Protein AF-A0A317E2N1-F1 (afdb_monomer)

Foldseek 3Di:
DQVLLVVLLVVLLVLLVVLQCVQVVHQPPHPHQQLSCLAPVLAHPDDGRDHNVVSNVSSVLSNVQSVLSCPLLVVDPADPPHDDPVVSVCSLLVQLVVLLVQLVCLPDCVNCVNNPPTNNNVCSVPPVSVVSNSSSVSSVSSNVRD

pLDDT: mean 89.84, std 9.06, range [54.22, 98.12]

Radius of gyration: 16.43 Å; Cα contacts (8 Å, |Δi|>4): 193; chains: 1; bounding box: 41×28×43 Å

Organism: NCBI:txid1264899

InterPro domains:
  IPR025058 Protein of unknown function DUF3995 [PF13160] (12-137)

Structure (mmCIF, N/CA/C/O backbone):
data_AF-A0A317E2N1-F1
#
_entry.id   AF-A0A317E2N1-F1
#
loop_
_atom_site.group_PDB
_atom_site.id
_atom_site.type_symbol
_atom_site.label_atom_id
_atom_site.label_alt_id
_atom_site.label_comp_id
_atom_site.label_asym_id
_atom_site.label_entity_id
_atom_site.label_seq_id
_atom_site.pdbx_PDB_ins_code
_atom_site.Cartn_x
_atom_site.Cartn_y
_atom_site.Cartn_z
_atom_site.occupancy
_atom_site.B_iso_or_equiv
_atom_site.auth_seq_id
_atom_site.auth_comp_id
_atom_site.auth_asym_id
_atom_site.auth_atom_id
_atom_site.pdbx_PDB_model_num
ATOM 1 N N . MET A 1 1 ? 2.625 -8.771 -21.682 1.00 78.44 1 MET A N 1
ATOM 2 C CA . MET A 1 1 ? 1.968 -7.941 -20.646 1.00 78.44 1 MET A CA 1
ATOM 3 C C . MET A 1 1 ? 2.209 -8.612 -19.309 1.00 78.44 1 MET A C 1
ATOM 5 O O . MET A 1 1 ? 1.887 -9.787 -19.201 1.00 78.44 1 MET A O 1
ATOM 9 N N . ASN A 1 2 ? 2.816 -7.922 -18.345 1.00 92.06 2 ASN A N 1
ATOM 10 C CA . ASN A 1 2 ? 3.136 -8.491 -17.036 1.00 92.06 2 ASN A CA 1
ATOM 11 C C . ASN A 1 2 ? 1.851 -8.612 -16.183 1.00 92.06 2 ASN A C 1
ATOM 13 O O . ASN A 1 2 ? 1.300 -7.586 -15.771 1.00 92.06 2 ASN A O 1
ATOM 17 N N . PRO A 1 3 ? 1.325 -9.830 -15.938 1.00 94.50 3 PRO A N 1
ATOM 18 C CA . PRO A 1 3 ? 0.032 -9.999 -15.273 1.00 94.50 3 PRO A CA 1
ATOM 19 C C . PRO A 1 3 ? 0.081 -9.607 -13.790 1.00 94.50 3 PRO A C 1
ATOM 21 O O . PRO A 1 3 ? -0.908 -9.111 -13.254 1.00 94.50 3 PRO A O 1
ATOM 24 N N . TRP A 1 4 ? 1.236 -9.776 -13.140 1.00 96.19 4 TRP A N 1
ATOM 25 C CA . TRP A 1 4 ? 1.441 -9.411 -11.738 1.00 96.19 4 TRP A CA 1
ATOM 26 C C . TRP A 1 4 ? 1.432 -7.901 -11.554 1.00 96.19 4 TRP A C 1
ATOM 28 O O . TRP A 1 4 ? 0.728 -7.395 -10.680 1.00 96.19 4 TRP A O 1
ATOM 38 N N . ALA A 1 5 ? 2.145 -7.183 -12.425 1.00 95.81 5 ALA A N 1
ATOM 39 C CA . ALA A 1 5 ? 2.117 -5.729 -12.445 1.00 95.81 5 ALA A CA 1
ATOM 40 C C . ALA A 1 5 ? 0.689 -5.218 -12.657 1.00 95.81 5 ALA A C 1
ATOM 42 O O . ALA A 1 5 ? 0.242 -4.341 -11.926 1.00 95.81 5 ALA A O 1
ATOM 43 N N . LEU A 1 6 ? -0.061 -5.815 -13.593 1.00 96.69 6 LEU A N 1
ATOM 44 C CA . LEU A 1 6 ? -1.430 -5.386 -13.886 1.00 96.69 6 LEU A CA 1
ATOM 45 C C . LEU A 1 6 ? -2.345 -5.573 -12.675 1.00 96.69 6 LEU A C 1
ATOM 47 O O . LEU A 1 6 ? -3.056 -4.645 -12.289 1.00 96.69 6 LEU A O 1
ATOM 51 N N . ALA A 1 7 ? -2.296 -6.750 -12.050 1.00 97.38 7 ALA A N 1
ATOM 52 C CA . ALA A 1 7 ? -3.091 -7.046 -10.866 1.00 97.38 7 ALA A CA 1
ATOM 53 C C . ALA A 1 7 ? -2.774 -6.079 -9.714 1.00 97.38 7 ALA A C 1
ATOM 55 O O . ALA A 1 7 ? -3.686 -5.499 -9.124 1.00 97.38 7 ALA A O 1
ATOM 56 N N . VAL A 1 8 ? -1.490 -5.855 -9.421 1.00 97.50 8 VAL A N 1
ATOM 57 C CA . VAL A 1 8 ? -1.059 -4.944 -8.352 1.00 97.50 8 VAL A CA 1
ATOM 58 C C . VAL A 1 8 ? -1.457 -3.501 -8.661 1.00 97.50 8 VAL A C 1
ATOM 60 O O . VAL A 1 8 ? -2.005 -2.833 -7.787 1.00 97.50 8 VAL A O 1
ATOM 63 N N . THR A 1 9 ? -1.257 -3.023 -9.890 1.00 97.62 9 THR A N 1
ATOM 64 C CA . THR A 1 9 ? -1.668 -1.675 -10.310 1.00 97.62 9 THR A CA 1
ATOM 65 C C . THR A 1 9 ? -3.170 -1.466 -10.120 1.00 97.62 9 THR A C 1
ATOM 67 O O . THR A 1 9 ? -3.564 -0.452 -9.546 1.00 97.62 9 THR A O 1
ATOM 70 N N . ILE A 1 10 ? -4.011 -2.426 -10.524 1.00 97.88 10 ILE A N 1
ATOM 71 C CA . ILE A 1 10 ? -5.471 -2.343 -10.345 1.00 97.88 10 ILE A CA 1
ATOM 72 C C . ILE A 1 10 ? -5.838 -2.289 -8.859 1.00 97.88 10 ILE A C 1
ATOM 74 O O . ILE A 1 10 ? -6.637 -1.446 -8.452 1.00 97.88 10 ILE A O 1
ATOM 78 N N . VAL A 1 11 ? -5.242 -3.154 -8.034 1.00 98.12 11 VAL A N 1
ATOM 79 C CA . VAL A 1 11 ? -5.505 -3.183 -6.587 1.00 98.12 11 VAL A CA 1
ATOM 80 C C . VAL A 1 11 ? -5.098 -1.865 -5.928 1.00 98.12 11 VAL A C 1
ATOM 82 O O . VAL A 1 11 ? -5.873 -1.304 -5.156 1.00 98.12 11 VAL A O 1
ATOM 85 N N . LEU A 1 12 ? -3.918 -1.330 -6.246 1.00 98.12 12 LEU A N 1
ATOM 86 C CA . LEU A 1 12 ? -3.447 -0.055 -5.701 1.00 98.12 12 LEU A CA 1
ATOM 87 C C . LEU A 1 12 ? -4.320 1.121 -6.146 1.00 98.12 12 LEU A C 1
ATOM 89 O O . LEU A 1 12 ? -4.636 1.981 -5.324 1.00 98.12 12 LEU A O 1
ATOM 93 N N . ALA A 1 13 ? -4.758 1.141 -7.406 1.00 97.94 13 ALA A N 1
ATOM 94 C CA . ALA A 1 13 ? -5.680 2.153 -7.912 1.00 97.94 13 ALA A CA 1
ATOM 95 C C . ALA A 1 13 ? -7.040 2.090 -7.194 1.00 97.94 13 ALA A C 1
ATOM 97 O O . ALA A 1 13 ? -7.559 3.120 -6.763 1.00 97.94 13 ALA A O 1
ATOM 98 N N . ALA A 1 14 ? -7.587 0.888 -6.983 1.00 97.94 14 ALA A N 1
ATOM 99 C CA . ALA A 1 14 ? -8.827 0.698 -6.232 1.00 97.94 14 ALA A CA 1
ATOM 100 C C . ALA A 1 14 ? -8.689 1.156 -4.770 1.00 97.94 14 ALA A C 1
ATOM 102 O O . ALA A 1 14 ? -9.564 1.848 -4.249 1.00 97.94 14 ALA A O 1
ATOM 103 N N . LEU A 1 15 ? -7.571 0.831 -4.113 1.00 97.19 15 LEU A N 1
ATOM 104 C CA . LEU A 1 15 ? -7.282 1.289 -2.753 1.00 97.19 15 LEU A CA 1
ATOM 105 C C . LEU A 1 15 ? -7.087 2.809 -2.686 1.00 97.19 15 LEU A C 1
ATOM 107 O O . LEU A 1 15 ? -7.530 3.429 -1.722 1.00 97.19 15 LEU A O 1
ATOM 111 N N . SER A 1 16 ? -6.455 3.416 -3.693 1.00 97.75 16 SER A N 1
ATOM 112 C CA . SER A 1 16 ? -6.309 4.872 -3.798 1.00 97.75 16 SER A CA 1
ATOM 113 C C . SER A 1 16 ? -7.678 5.555 -3.877 1.00 97.75 16 SER A C 1
ATOM 115 O O . SER A 1 16 ? -7.981 6.432 -3.065 1.00 97.75 16 SER A O 1
ATOM 117 N N . ALA A 1 17 ? -8.554 5.077 -4.767 1.00 97.25 17 ALA A N 1
ATOM 118 C CA . ALA A 1 17 ? -9.923 5.571 -4.889 1.00 97.25 17 ALA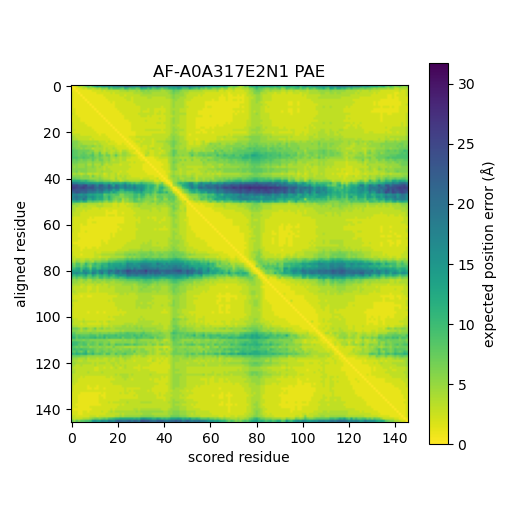 A CA 1
ATOM 119 C C . ALA A 1 17 ? -10.721 5.394 -3.587 1.00 97.25 17 ALA A C 1
ATOM 121 O O . ALA A 1 17 ? -11.450 6.299 -3.182 1.00 97.25 17 ALA A O 1
ATOM 122 N N . LEU A 1 18 ? -10.542 4.267 -2.893 1.00 95.56 18 LEU A N 1
ATOM 123 C CA . LEU A 1 18 ? -11.190 4.008 -1.608 1.00 95.56 18 LEU A CA 1
ATOM 124 C C . LEU A 1 18 ? -10.752 5.004 -0.520 1.00 95.56 18 LEU A C 1
ATOM 126 O O . LEU A 1 18 ? -11.585 5.465 0.259 1.00 95.56 18 LEU A O 1
ATOM 130 N N . HIS A 1 19 ? -9.475 5.392 -0.489 1.00 94.38 19 HIS A N 1
ATOM 131 C CA . HIS A 1 19 ? -8.996 6.412 0.447 1.00 94.38 19 HIS A CA 1
ATOM 132 C C . HIS A 1 19 ? -9.552 7.799 0.117 1.00 94.38 19 HIS A C 1
ATOM 134 O O . HIS A 1 19 ? -9.985 8.500 1.028 1.00 94.38 19 HIS A O 1
ATOM 140 N N . LEU A 1 20 ? -9.626 8.185 -1.161 1.00 94.81 20 LEU A N 1
ATOM 141 C CA . LEU A 1 20 ? -10.302 9.432 -1.545 1.00 94.81 20 LEU A CA 1
ATOM 142 C C . LEU A 1 20 ? -11.776 9.413 -1.142 1.00 94.81 20 LEU A C 1
ATOM 144 O O . LEU A 1 20 ? -12.268 10.390 -0.585 1.00 94.81 20 LEU A O 1
ATOM 148 N N . TYR A 1 21 ? -12.462 8.289 -1.356 1.00 94.56 21 TYR A N 1
ATOM 149 C CA . TYR A 1 21 ? -13.843 8.101 -0.924 1.00 94.56 21 TYR A CA 1
ATOM 150 C C . TYR A 1 21 ? -14.008 8.332 0.585 1.00 94.56 21 TYR A C 1
ATOM 152 O O . TYR A 1 21 ? -14.897 9.082 0.985 1.00 94.56 21 TYR A O 1
ATOM 160 N N . TRP A 1 22 ? -13.134 7.771 1.427 1.00 92.44 22 TRP A N 1
ATOM 161 C CA . TRP A 1 22 ? -13.148 8.047 2.869 1.00 92.44 22 TRP A CA 1
ATOM 162 C C . TRP A 1 22 ? -12.855 9.511 3.195 1.00 92.44 22 TRP A C 1
ATOM 164 O O . TRP A 1 22 ? -13.546 10.097 4.025 1.00 92.44 22 TRP A O 1
ATOM 174 N N . GLY A 1 23 ? -11.894 10.130 2.505 1.00 90.06 23 GLY A N 1
ATOM 175 C CA . GLY A 1 23 ? -11.589 11.552 2.669 1.00 90.06 23 GLY A CA 1
ATOM 176 C C . GLY A 1 23 ? -12.775 12.468 2.351 1.00 90.06 23 GLY A C 1
ATOM 177 O O . GLY A 1 23 ? -12.917 13.521 2.968 1.00 90.06 23 GLY A O 1
ATOM 178 N N . LEU A 1 24 ? -13.645 12.052 1.428 1.00 91.62 24 LEU A N 1
ATOM 179 C CA . LEU A 1 24 ? -14.870 12.756 1.035 1.00 91.62 24 LEU A CA 1
ATOM 180 C C . LEU A 1 24 ? -16.087 12.421 1.923 1.00 91.62 24 LEU A C 1
ATOM 182 O O . LEU A 1 24 ? -17.198 12.856 1.626 1.00 91.62 24 LEU A O 1
ATOM 186 N N . GLY A 1 25 ? -15.904 11.668 3.013 1.00 89.06 25 GLY A N 1
ATOM 187 C CA . GLY A 1 25 ? -16.972 11.324 3.962 1.00 89.06 25 GLY A CA 1
ATOM 188 C C . GLY A 1 25 ? -17.666 9.986 3.690 1.00 89.06 25 GLY A C 1
ATOM 189 O O . GLY A 1 25 ? -18.742 9.719 4.231 1.00 89.06 25 GLY A O 1
ATOM 190 N N . GLY A 1 26 ? -17.068 9.139 2.856 1.00 90.44 26 GLY A N 1
ATOM 191 C CA . GLY A 1 26 ? -17.506 7.771 2.629 1.00 90.44 26 GLY A CA 1
ATOM 192 C C . GLY A 1 26 ? -17.510 6.917 3.901 1.00 90.44 26 GLY A C 1
ATOM 193 O O . GLY A 1 26 ? -16.669 7.088 4.776 1.00 90.44 26 GLY A O 1
ATOM 194 N N . ARG A 1 27 ? -18.462 5.980 4.008 1.00 89.44 27 ARG A N 1
ATOM 195 C CA . ARG A 1 27 ? -18.730 5.214 5.246 1.00 89.44 27 ARG A CA 1
ATOM 196 C C . ARG A 1 27 ? -18.542 3.710 5.112 1.00 89.44 27 ARG A C 1
ATOM 198 O O . ARG A 1 27 ? -18.525 3.013 6.120 1.00 89.44 27 ARG A O 1
ATOM 205 N N . TRP A 1 28 ? -18.374 3.191 3.899 1.00 88.88 28 TRP A N 1
ATOM 206 C CA . TRP A 1 28 ? -18.064 1.776 3.695 1.00 88.88 28 TRP A CA 1
ATOM 207 C C . TRP A 1 28 ? -16.742 1.405 4.395 1.00 88.88 28 TRP A C 1
ATOM 209 O O . TRP A 1 28 ? -15.819 2.213 4.370 1.00 88.88 28 TRP A O 1
ATOM 219 N N . PRO A 1 29 ? -16.583 0.223 5.013 1.00 87.12 29 PRO A N 1
ATOM 220 C CA . PRO A 1 29 ? -17.512 -0.904 5.088 1.00 87.12 29 PRO A CA 1
ATOM 221 C C . PRO A 1 29 ? -18.556 -0.789 6.209 1.00 87.12 29 PRO A C 1
ATOM 223 O O . PRO A 1 29 ? -19.222 -1.777 6.504 1.00 87.12 29 PRO A O 1
ATOM 226 N N . GLY A 1 30 ? -18.679 0.355 6.883 1.00 86.75 30 GLY A N 1
ATOM 227 C CA . GLY A 1 30 ? -19.722 0.664 7.867 1.00 86.75 30 GLY A CA 1
ATOM 228 C C . GLY A 1 30 ? -21.004 1.238 7.247 1.00 86.75 30 GLY A C 1
ATOM 229 O O . GLY A 1 30 ? -21.124 1.375 6.030 1.00 86.75 30 GLY A O 1
ATOM 230 N N . HIS A 1 31 ? -21.968 1.567 8.108 1.00 86.06 31 HIS A N 1
ATOM 231 C CA . HIS A 1 31 ? -23.213 2.274 7.753 1.00 86.06 31 HIS A CA 1
ATOM 232 C C . HIS A 1 31 ? -23.232 3.724 8.264 1.00 86.06 31 HIS A C 1
ATOM 234 O O . HIS A 1 31 ? -23.958 4.569 7.744 1.00 86.06 31 HIS A O 1
ATOM 240 N N . ASP A 1 32 ? -22.395 4.027 9.252 1.00 87.00 32 ASP A N 1
ATOM 241 C CA . ASP A 1 32 ? -22.172 5.347 9.833 1.00 87.00 32 ASP A CA 1
ATOM 242 C C . ASP A 1 32 ? -20.670 5.565 10.079 1.00 87.00 32 ASP A C 1
ATOM 244 O O . ASP A 1 32 ? -19.851 4.662 9.894 1.00 87.00 32 ASP A O 1
ATOM 248 N N . GLU A 1 33 ? -20.296 6.782 10.470 1.00 83.62 33 GLU A N 1
ATOM 249 C CA . GLU A 1 33 ? -18.897 7.125 10.747 1.00 83.62 33 GLU A CA 1
ATOM 250 C C . GLU A 1 33 ? -18.300 6.238 11.850 1.00 83.62 33 GLU A C 1
ATOM 252 O O . GLU A 1 33 ? -17.171 5.771 11.728 1.00 83.62 33 GLU A O 1
ATOM 257 N N . HIS A 1 34 ? -19.074 5.934 12.892 1.00 84.62 34 HIS A N 1
ATOM 258 C CA . HIS A 1 34 ? -18.599 5.152 14.028 1.00 84.62 34 HIS A CA 1
ATOM 259 C C . HIS A 1 34 ? -18.245 3.709 13.633 1.00 84.62 34 HIS A C 1
ATOM 261 O O . HIS A 1 34 ? -17.131 3.239 13.864 1.00 84.62 34 HIS A O 1
ATOM 267 N N . SER A 1 35 ? -19.169 3.019 12.967 1.00 86.69 35 SER A N 1
ATOM 268 C CA . SER A 1 35 ? -18.983 1.660 12.453 1.00 86.69 35 SER A CA 1
ATOM 269 C C . SER A 1 35 ? -17.884 1.581 11.391 1.00 86.69 35 SER A C 1
ATOM 271 O O . SER A 1 35 ? -17.189 0.565 11.305 1.00 86.69 35 SER A O 1
ATOM 273 N N . MET A 1 36 ? -17.681 2.641 10.602 1.00 87.44 36 MET A N 1
ATOM 274 C CA . MET A 1 36 ? -16.544 2.746 9.687 1.00 87.44 36 MET A CA 1
ATOM 275 C C . MET A 1 36 ? -15.220 2.826 10.460 1.00 87.44 36 MET A C 1
ATOM 277 O O . MET A 1 36 ? -14.310 2.040 10.191 1.00 87.44 36 MET A O 1
ATOM 281 N N . VAL A 1 37 ? -15.111 3.720 11.448 1.00 86.56 37 VAL A N 1
ATOM 282 C CA . VAL A 1 37 ? -13.897 3.895 12.266 1.00 86.56 37 VAL A CA 1
ATOM 283 C C . VAL A 1 37 ? -13.546 2.599 13.000 1.00 86.56 37 VAL A C 1
ATOM 285 O O . VAL A 1 37 ? -12.394 2.163 12.965 1.00 86.56 37 VAL A O 1
ATOM 288 N N . GLU A 1 38 ? -14.523 1.908 13.578 1.00 87.88 38 GLU A N 1
ATOM 289 C CA . GLU A 1 38 ? -14.300 0.627 14.256 1.00 87.88 38 GLU A CA 1
ATOM 290 C C . GLU A 1 38 ? -13.803 -0.493 13.333 1.00 87.88 38 GLU A C 1
ATOM 292 O O . GLU A 1 38 ? -13.103 -1.397 13.794 1.00 87.88 38 GLU A O 1
ATOM 297 N N . ARG A 1 39 ? -14.166 -0.467 12.043 1.00 87.94 39 ARG A N 1
ATOM 298 C CA . ARG A 1 39 ? -13.788 -1.492 11.051 1.00 87.94 39 ARG A CA 1
ATOM 299 C C . ARG A 1 39 ? -12.508 -1.163 10.290 1.00 87.94 39 ARG A C 1
ATOM 301 O O . ARG A 1 39 ? -11.855 -2.091 9.811 1.00 87.94 39 ARG A O 1
ATOM 308 N N . VAL A 1 40 ? -12.162 0.117 10.150 1.00 84.75 40 VAL A N 1
ATOM 309 C CA . VAL A 1 40 ? -11.032 0.594 9.327 1.00 84.75 40 VAL A CA 1
ATOM 310 C C . VAL A 1 40 ? -9.865 1.092 10.177 1.00 84.75 40 VAL A C 1
ATOM 312 O O . VAL A 1 40 ? -8.715 0.875 9.811 1.00 84.75 40 VAL A O 1
ATOM 315 N N . VAL A 1 41 ? -10.140 1.717 11.321 1.00 85.25 41 VAL A N 1
ATOM 316 C CA . VAL A 1 41 ? -9.121 2.297 12.211 1.00 85.25 41 VAL A CA 1
ATOM 317 C C . VAL A 1 41 ? -8.934 1.446 13.467 1.00 85.25 41 VAL A C 1
ATOM 319 O O . VAL A 1 41 ? -7.834 1.381 14.004 1.00 85.25 41 VAL A O 1
ATOM 322 N N . GLY A 1 42 ? -9.988 0.771 13.935 1.00 80.31 42 GLY A N 1
ATOM 323 C CA . GLY A 1 42 ? -9.922 -0.124 15.092 1.00 80.31 42 GLY A CA 1
ATOM 324 C C . GLY A 1 42 ? -9.848 0.590 16.431 1.00 80.31 42 GLY A C 1
ATOM 325 O O . GLY A 1 42 ? -9.173 0.125 17.342 1.00 80.31 42 GLY A O 1
ATOM 326 N N . ARG A 1 43 ? -10.522 1.734 16.556 1.00 76.94 43 ARG A N 1
ATOM 327 C CA . ARG A 1 43 ? -10.659 2.482 17.811 1.00 76.94 43 ARG A CA 1
ATOM 328 C C . ARG A 1 43 ? -12.139 2.714 18.098 1.00 76.94 43 ARG A C 1
ATOM 330 O O . ARG A 1 43 ? -12.875 3.091 17.193 1.00 76.94 43 ARG A O 1
ATOM 337 N N . THR A 1 44 ? -12.559 2.459 19.332 1.00 63.47 44 THR A N 1
ATOM 338 C CA . THR A 1 44 ? -13.934 2.656 19.814 1.00 63.47 44 THR A CA 1
ATOM 339 C C . THR A 1 44 ? -14.203 4.113 20.201 1.00 63.47 44 THR A C 1
ATOM 341 O O . THR A 1 44 ? -13.291 4.809 20.644 1.00 63.47 44 THR A O 1
ATOM 344 N N . GLN A 1 45 ? -15.465 4.530 20.004 1.00 54.22 45 GLN A N 1
ATOM 345 C CA . GLN A 1 45 ? -16.175 5.718 20.514 1.00 54.22 45 GLN A CA 1
ATOM 346 C C . GLN A 1 45 ? -15.298 6.908 20.964 1.00 54.22 45 GLN A C 1
ATOM 348 O O . GLN A 1 45 ? -14.731 6.909 22.054 1.00 54.22 45 GLN A O 1
ATOM 353 N N . GLY A 1 46 ? -15.262 7.968 20.145 1.00 56.06 46 GLY A N 1
ATOM 354 C CA . GLY A 1 46 ? -14.707 9.284 20.510 1.00 56.06 46 GLY A CA 1
ATOM 355 C C . GLY A 1 46 ? -13.685 9.855 19.522 1.00 56.06 46 GLY A C 1
ATOM 356 O O . GLY A 1 46 ? -13.478 11.067 19.487 1.00 56.06 46 GLY A O 1
ATOM 357 N N . MET A 1 47 ? -13.085 9.015 18.672 1.00 63.09 47 MET A N 1
ATOM 358 C CA . MET A 1 47 ? -12.249 9.474 17.559 1.00 63.09 47 MET A CA 1
ATOM 359 C C . MET A 1 47 ? -13.062 9.574 16.271 1.00 63.09 47 MET A C 1
ATOM 361 O O . MET A 1 47 ? -13.695 8.610 15.848 1.00 63.09 47 MET A O 1
ATOM 365 N N . LYS A 1 48 ? -13.013 10.755 15.651 1.00 66.12 48 LYS A N 1
ATOM 366 C CA . LYS A 1 48 ? -13.562 10.997 14.315 1.00 66.12 48 LYS A CA 1
ATOM 367 C C . LYS A 1 48 ? -12.743 10.259 13.262 1.00 66.12 48 LYS A C 1
ATOM 369 O O . LYS A 1 48 ? -11.565 9.955 13.487 1.00 66.12 48 LYS A O 1
ATOM 374 N N . ALA A 1 49 ? -13.355 10.005 12.110 1.00 69.06 49 ALA A N 1
ATOM 375 C CA . ALA A 1 49 ? -12.616 9.524 10.953 1.00 69.06 49 ALA A CA 1
ATOM 376 C C . ALA A 1 49 ? -11.431 10.467 10.646 1.00 69.06 49 ALA A C 1
ATOM 378 O O . ALA A 1 49 ? -11.526 11.677 10.894 1.00 69.06 49 ALA A O 1
ATOM 379 N N . PRO A 1 50 ? -10.301 9.946 10.126 1.00 69.88 50 PRO A N 1
ATOM 380 C CA . PRO A 1 50 ? -9.226 10.799 9.639 1.00 69.88 50 PRO A CA 1
ATOM 381 C C . PRO A 1 50 ? -9.809 11.809 8.648 1.00 69.88 50 PRO A C 1
ATOM 383 O O . PRO A 1 50 ? -10.584 11.432 7.772 1.00 69.88 50 PRO A O 1
ATOM 386 N N . GLY A 1 51 ? -9.464 13.089 8.801 1.00 83.50 51 GLY A N 1
ATOM 387 C CA . GLY A 1 51 ? -9.949 14.126 7.891 1.00 83.50 51 GLY A CA 1
ATOM 388 C C . GLY A 1 51 ? -9.496 13.897 6.443 1.00 83.50 51 GLY A C 1
ATOM 389 O O . GLY A 1 51 ? -8.694 13.009 6.148 1.00 83.50 51 GLY A O 1
ATOM 390 N N . PHE A 1 52 ? -9.962 14.761 5.541 1.00 90.12 52 PHE A N 1
ATOM 391 C CA . PHE A 1 52 ? -9.650 14.678 4.111 1.00 90.12 52 PHE A CA 1
ATOM 392 C C . PHE A 1 52 ? -8.143 14.569 3.821 1.00 90.12 52 PHE A C 1
ATOM 394 O O . PHE A 1 52 ? -7.727 13.719 3.040 1.00 90.12 52 PHE A O 1
ATOM 401 N N . TRP A 1 53 ? -7.313 15.383 4.483 1.00 93.00 53 TRP A N 1
ATOM 402 C CA . TRP A 1 53 ? -5.878 15.468 4.191 1.00 93.00 53 TRP A CA 1
ATOM 403 C C . TRP A 1 53 ? -5.104 14.158 4.421 1.00 93.00 53 TRP A C 1
ATOM 405 O O . TRP A 1 53 ? -4.434 13.717 3.487 1.00 93.00 53 TRP A O 1
ATOM 415 N N . PRO A 1 54 ? -5.200 13.483 5.587 1.00 91.31 54 PRO A N 1
ATOM 416 C CA . PRO A 1 54 ? -4.615 12.153 5.759 1.00 91.31 54 PRO A CA 1
ATOM 417 C C . PRO A 1 54 ? -5.025 11.158 4.669 1.00 91.31 54 PRO A C 1
ATOM 419 O O . PRO A 1 54 ? -4.175 10.464 4.114 1.00 91.31 54 PRO A O 1
ATOM 422 N N . ALA A 1 55 ? -6.316 11.109 4.337 1.00 92.62 55 ALA A N 1
ATOM 423 C CA . ALA A 1 55 ? -6.835 10.181 3.341 1.00 92.62 55 ALA A CA 1
ATOM 424 C C . ALA A 1 55 ? -6.315 10.509 1.930 1.00 92.62 55 ALA A C 1
ATOM 426 O O . ALA A 1 55 ? -5.910 9.609 1.194 1.00 92.62 55 ALA A O 1
ATOM 427 N N . PHE A 1 56 ? -6.237 11.797 1.587 1.00 94.88 56 PHE A N 1
ATOM 428 C CA . PHE A 1 56 ? -5.669 12.283 0.333 1.00 94.88 56 PHE A CA 1
ATOM 429 C C . PHE A 1 56 ? -4.192 11.909 0.181 1.00 94.88 56 PHE A C 1
ATOM 431 O O . PHE A 1 56 ? -3.806 11.390 -0.863 1.00 94.88 56 PHE A O 1
ATOM 438 N N . PHE A 1 57 ? -3.361 12.108 1.210 1.00 96.19 57 PHE A N 1
ATOM 439 C CA . PHE A 1 57 ? -1.939 11.758 1.123 1.00 96.19 57 PHE A CA 1
ATOM 440 C C . PHE A 1 57 ? -1.719 10.255 0.954 1.00 96.19 57 PHE A C 1
ATOM 442 O O . PHE A 1 57 ? -0.868 9.851 0.162 1.00 96.19 57 PHE A O 1
ATOM 449 N N . VAL A 1 58 ? -2.511 9.418 1.633 1.00 95.56 58 VAL A N 1
ATOM 450 C CA . VAL A 1 58 ? -2.457 7.964 1.423 1.00 95.56 58 VAL A CA 1
ATOM 451 C C . VAL A 1 58 ? -2.914 7.606 0.010 1.00 95.56 58 VAL A C 1
ATOM 453 O O . VAL A 1 58 ? -2.243 6.829 -0.665 1.00 95.56 58 VAL A O 1
ATOM 456 N N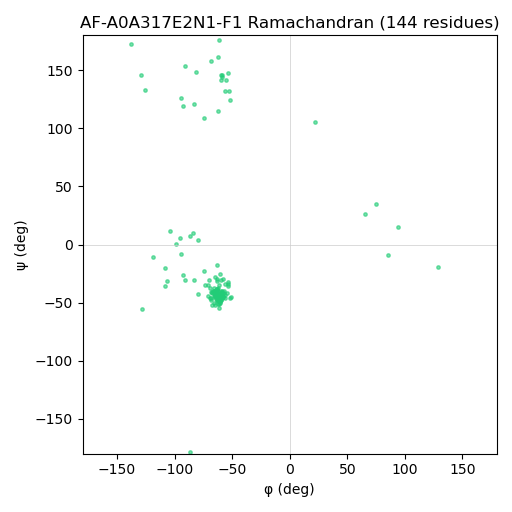 . ALA A 1 59 ? -4.000 8.205 -0.479 1.00 97.06 59 ALA A N 1
ATOM 457 C CA . ALA A 1 59 ? -4.464 7.985 -1.843 1.00 97.06 59 ALA A CA 1
ATOM 458 C C . ALA A 1 59 ? -3.415 8.382 -2.890 1.00 97.06 59 ALA A C 1
ATOM 460 O O . ALA A 1 59 ? -3.174 7.621 -3.828 1.00 97.06 59 ALA A O 1
ATOM 461 N N . ALA A 1 60 ? -2.762 9.533 -2.716 1.00 97.56 60 ALA A N 1
ATOM 462 C CA . ALA A 1 60 ? -1.702 10.008 -3.595 1.00 97.56 60 ALA A CA 1
ATOM 463 C C . ALA A 1 60 ? -0.492 9.065 -3.570 1.00 97.56 60 ALA A C 1
ATOM 465 O O . ALA A 1 60 ? 0.001 8.678 -4.628 1.00 97.56 60 ALA A O 1
ATOM 466 N N . ALA A 1 61 ? -0.062 8.622 -2.384 1.00 97.38 61 ALA A N 1
ATOM 467 C CA . ALA A 1 61 ? 1.016 7.648 -2.250 1.00 97.38 61 ALA A CA 1
ATOM 468 C C . ALA A 1 61 ? 0.677 6.333 -2.967 1.00 97.38 61 ALA A C 1
ATOM 470 O O . ALA A 1 61 ? 1.496 5.829 -3.729 1.00 97.38 61 ALA A O 1
ATOM 471 N N . LEU A 1 62 ? -0.545 5.814 -2.799 1.00 97.94 62 LEU A N 1
ATOM 472 C CA . LEU A 1 62 ? -1.025 4.613 -3.490 1.00 97.94 62 LEU A CA 1
ATOM 473 C C . LEU A 1 62 ? -1.087 4.796 -5.011 1.00 97.94 62 LEU A C 1
ATOM 475 O O . LEU A 1 62 ? -0.712 3.882 -5.742 1.00 97.94 62 LEU A O 1
ATOM 479 N N . ALA A 1 63 ? -1.513 5.965 -5.493 1.00 97.81 63 ALA A N 1
ATOM 480 C CA . ALA A 1 63 ? -1.557 6.277 -6.920 1.00 97.81 63 ALA A CA 1
ATOM 481 C C . ALA A 1 63 ? -0.149 6.320 -7.532 1.00 97.81 63 ALA A C 1
ATOM 483 O O . ALA A 1 63 ? 0.094 5.680 -8.553 1.00 97.81 63 ALA A O 1
ATOM 484 N N . VAL A 1 64 ? 0.803 6.989 -6.873 1.00 96.62 64 VAL A N 1
ATOM 485 C CA . VAL A 1 64 ? 2.219 6.985 -7.280 1.00 96.62 64 VAL A CA 1
ATOM 486 C C . VAL A 1 64 ? 2.765 5.557 -7.288 1.00 96.62 64 VAL A C 1
ATOM 488 O O . VAL A 1 64 ? 3.389 5.132 -8.256 1.00 96.62 64 VAL A O 1
ATOM 491 N N . SER A 1 65 ? 2.462 4.782 -6.248 1.00 97.50 65 SER A N 1
ATOM 492 C CA . SER A 1 65 ? 2.816 3.367 -6.136 1.00 97.50 65 SER A CA 1
ATOM 493 C C . SER A 1 65 ? 2.290 2.537 -7.316 1.00 97.50 65 SER A C 1
ATOM 495 O O . SER A 1 65 ? 3.025 1.714 -7.861 1.00 97.50 65 SER A O 1
ATOM 497 N N . ALA A 1 66 ? 1.041 2.770 -7.734 1.00 97.44 66 ALA A N 1
ATOM 498 C CA . ALA A 1 66 ? 0.405 2.091 -8.862 1.00 97.44 66 ALA A CA 1
ATOM 499 C C . ALA A 1 66 ? 1.081 2.429 -10.198 1.00 97.44 66 ALA A C 1
ATOM 501 O O . ALA A 1 66 ? 1.303 1.530 -11.012 1.00 97.44 66 ALA A O 1
ATOM 502 N N . VAL A 1 67 ? 1.444 3.702 -10.398 1.00 95.44 67 VAL A N 1
ATOM 503 C CA . VAL A 1 67 ? 2.184 4.171 -11.580 1.00 95.44 67 VAL A CA 1
ATOM 504 C C . VAL A 1 67 ? 3.575 3.547 -11.628 1.00 95.44 67 VAL A C 1
ATOM 506 O O . VAL A 1 67 ? 3.969 3.040 -12.672 1.00 95.44 67 VAL A O 1
ATOM 509 N N . LEU A 1 68 ? 4.300 3.511 -10.506 1.00 94.75 68 LEU A N 1
ATOM 510 C CA . LEU A 1 68 ? 5.630 2.895 -10.442 1.00 94.75 68 LEU A CA 1
ATOM 511 C C . LEU A 1 68 ? 5.593 1.417 -10.840 1.00 94.75 68 LEU A C 1
ATOM 513 O O . LEU A 1 68 ? 6.424 0.979 -11.630 1.00 94.75 68 LEU A O 1
ATOM 517 N N . VAL A 1 69 ? 4.610 0.658 -10.347 1.00 95.94 69 VAL A N 1
ATOM 518 C CA . VAL A 1 69 ? 4.428 -0.749 -10.738 1.00 95.94 69 VAL A CA 1
ATOM 519 C C . VAL A 1 69 ? 4.075 -0.880 -12.217 1.00 95.94 69 VAL A C 1
ATOM 521 O O . VAL A 1 69 ? 4.613 -1.756 -12.889 1.00 95.94 69 VAL A O 1
ATOM 524 N N . ALA A 1 70 ? 3.218 -0.002 -12.741 1.00 94.69 70 ALA A N 1
ATOM 525 C CA . ALA A 1 70 ? 2.833 -0.027 -14.148 1.00 94.69 70 ALA A CA 1
ATOM 526 C C . ALA A 1 70 ? 4.017 0.276 -15.081 1.00 94.69 70 ALA A C 1
ATOM 528 O O . ALA A 1 70 ? 4.159 -0.384 -16.108 1.00 94.69 70 ALA A O 1
ATOM 529 N N . VAL A 1 71 ? 4.876 1.232 -14.714 1.00 92.12 71 VAL A N 1
ATOM 530 C CA . VAL A 1 71 ? 6.093 1.577 -15.464 1.00 92.12 71 VAL A CA 1
ATOM 531 C C . VAL A 1 71 ? 7.105 0.431 -15.405 1.00 92.12 71 VAL A C 1
ATOM 533 O O . VAL A 1 71 ? 7.550 -0.037 -16.447 1.00 92.12 71 VAL A O 1
ATOM 536 N N . VAL A 1 72 ? 7.437 -0.066 -14.206 1.00 91.69 72 VAL A N 1
ATOM 537 C CA . VAL A 1 72 ? 8.409 -1.165 -14.029 1.00 91.69 72 VAL A CA 1
ATOM 538 C C . VAL A 1 72 ? 7.930 -2.450 -14.710 1.00 91.69 72 VAL A C 1
ATOM 540 O O . VAL A 1 72 ? 8.725 -3.157 -15.316 1.00 91.69 72 VAL A O 1
ATOM 543 N N . GLY A 1 73 ? 6.628 -2.737 -14.662 1.00 92.12 73 GLY A N 1
ATOM 544 C CA . GLY A 1 73 ? 6.023 -3.896 -15.318 1.00 92.12 73 GLY A CA 1
ATOM 545 C C . GLY A 1 73 ? 5.763 -3.736 -16.820 1.00 92.12 73 GLY A C 1
ATOM 546 O O . GLY A 1 73 ? 5.137 -4.618 -17.412 1.00 92.12 73 GLY A O 1
ATOM 547 N N . GLY A 1 74 ? 6.170 -2.619 -17.434 1.00 90.38 74 GLY A N 1
ATOM 548 C CA . GLY A 1 74 ? 6.008 -2.366 -18.869 1.00 90.38 74 GLY A CA 1
ATOM 549 C C . GLY A 1 74 ? 4.553 -2.245 -19.341 1.00 90.38 74 GLY A C 1
ATOM 550 O O . GLY A 1 74 ? 4.253 -2.556 -20.491 1.00 90.38 74 GLY A O 1
ATOM 551 N N . LEU A 1 75 ? 3.626 -1.849 -18.461 1.00 90.44 75 LEU A N 1
ATOM 552 C CA . LEU A 1 75 ? 2.211 -1.636 -18.798 1.00 90.44 75 LEU A CA 1
ATOM 553 C C . LEU A 1 75 ? 1.949 -0.262 -19.409 1.00 90.44 75 LEU A C 1
ATOM 555 O O . LEU A 1 75 ? 1.019 -0.105 -20.196 1.00 90.44 75 LEU A O 1
ATOM 559 N N . VAL A 1 76 ? 2.746 0.728 -19.018 1.00 87.62 76 VAL A N 1
ATOM 560 C CA . VAL A 1 76 ? 2.712 2.084 -19.563 1.00 87.62 76 VAL A CA 1
ATOM 561 C C . VAL A 1 76 ? 4.128 2.490 -19.958 1.00 87.62 76 VAL A C 1
ATOM 563 O O . VAL A 1 76 ? 5.082 2.068 -19.297 1.00 87.62 76 VAL A O 1
ATOM 566 N N . PRO A 1 77 ? 4.291 3.290 -21.025 1.00 79.56 77 PRO A N 1
ATOM 567 C CA . PRO A 1 77 ? 5.588 3.862 -21.343 1.00 79.56 77 PRO A CA 1
ATOM 568 C C . PRO A 1 77 ? 6.091 4.705 -20.166 1.00 79.56 77 PRO A C 1
ATOM 570 O O . PRO A 1 77 ? 5.311 5.347 -19.456 1.00 79.56 77 PRO A O 1
ATOM 573 N N . GLY A 1 78 ? 7.405 4.677 -19.945 1.00 73.06 78 GLY A N 1
ATOM 574 C CA . GLY A 1 78 ? 8.045 5.588 -19.004 1.00 73.06 78 GLY A CA 1
ATOM 575 C C . GLY A 1 78 ? 7.874 7.051 -19.443 1.00 73.06 78 GLY A C 1
ATOM 576 O O . GLY A 1 78 ? 7.560 7.306 -20.606 1.00 73.06 78 GLY A O 1
ATOM 577 N N . PRO A 1 79 ? 8.064 8.017 -18.531 1.00 71.88 79 PRO A N 1
ATOM 578 C CA . PRO A 1 79 ? 7.976 9.435 -18.869 1.00 71.88 79 PRO A CA 1
ATOM 579 C C . PRO A 1 79 ? 8.998 9.831 -19.948 1.00 71.88 79 PRO A C 1
ATOM 581 O O . PRO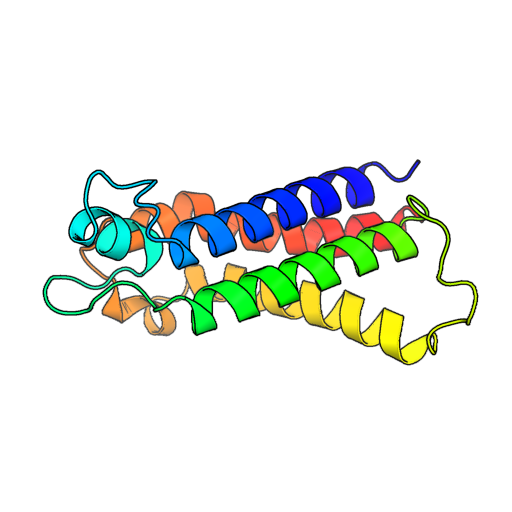 A 1 79 ? 10.120 9.323 -19.954 1.00 71.88 79 PRO A O 1
ATOM 584 N N . ASP A 1 80 ? 8.613 10.775 -20.818 1.00 68.44 80 ASP A N 1
ATOM 585 C CA . ASP A 1 80 ? 9.438 11.272 -21.937 1.00 68.44 80 ASP A CA 1
ATOM 586 C C . ASP A 1 80 ? 10.798 11.814 -21.470 1.00 68.44 80 ASP A C 1
ATOM 588 O O . ASP A 1 80 ? 11.815 11.676 -22.150 1.00 68.44 80 ASP A O 1
ATOM 592 N N . GLN A 1 81 ? 10.824 12.409 -20.274 1.00 70.69 81 GLN A N 1
ATOM 593 C CA . GLN A 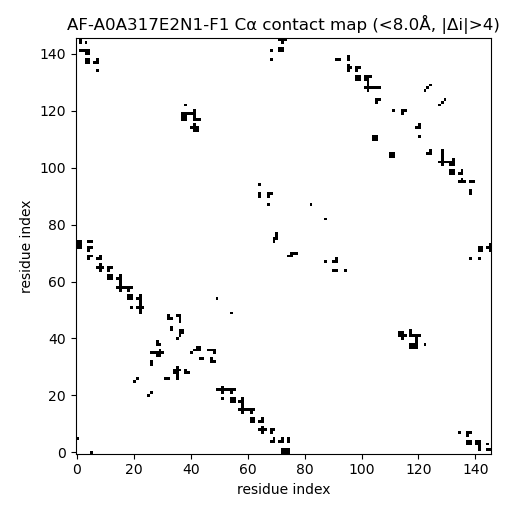1 81 ? 12.051 12.669 -19.531 1.00 70.69 81 GLN A CA 1
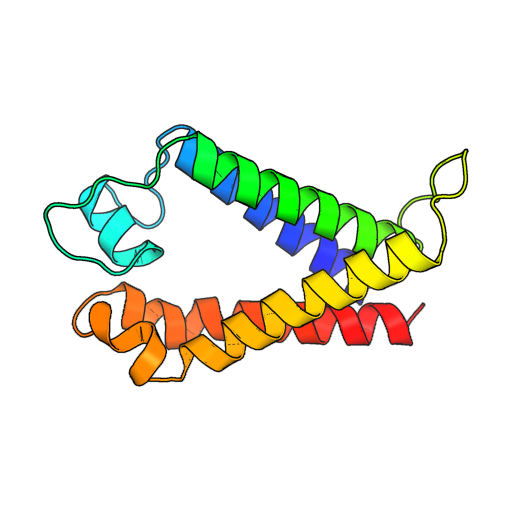ATOM 594 C C . GLN A 1 81 ? 12.301 11.494 -18.585 1.00 70.69 81 GLN A C 1
ATOM 596 O O . GLN A 1 81 ? 11.474 11.255 -17.697 1.00 70.69 81 GLN A O 1
ATOM 601 N N . PRO A 1 82 ? 13.427 10.771 -18.723 1.00 68.88 82 PRO A N 1
ATOM 602 C CA . PRO A 1 82 ? 13.696 9.626 -17.876 1.00 68.88 82 PRO A CA 1
ATOM 603 C C . PRO A 1 82 ? 13.801 10.099 -16.427 1.00 68.88 82 PRO A C 1
ATOM 605 O O . PRO A 1 82 ? 14.713 10.844 -16.061 1.00 68.88 82 PRO A O 1
ATOM 608 N N . LEU A 1 83 ? 12.864 9.654 -15.587 1.00 75.56 83 LEU A N 1
ATOM 609 C CA . LEU A 1 83 ? 13.055 9.740 -14.145 1.00 75.56 83 LEU A CA 1
ATOM 610 C C . LEU A 1 83 ? 14.369 9.024 -13.804 1.00 75.56 83 LEU A C 1
ATOM 612 O O . LEU A 1 83 ? 14.653 7.975 -14.394 1.00 75.56 83 LEU A O 1
ATOM 616 N N . PRO A 1 84 ? 15.169 9.541 -12.853 1.00 85.06 84 PRO A N 1
ATOM 617 C CA . PRO A 1 84 ? 16.384 8.860 -12.436 1.00 85.06 84 PRO A CA 1
ATOM 618 C C . PRO A 1 84 ? 16.053 7.413 -12.068 1.00 85.06 84 PRO A C 1
ATOM 620 O O . PRO A 1 84 ? 15.200 7.178 -11.210 1.00 85.06 84 PRO A O 1
ATOM 623 N N . ALA A 1 85 ? 16.719 6.440 -12.697 1.00 85.50 85 ALA A N 1
ATOM 624 C CA . ALA A 1 85 ? 16.428 5.017 -12.486 1.00 85.50 85 ALA A CA 1
ATOM 625 C C . ALA A 1 85 ? 16.474 4.637 -10.994 1.00 85.50 85 ALA A C 1
ATOM 627 O O . ALA A 1 85 ? 15.645 3.871 -10.506 1.00 85.50 85 ALA A O 1
ATOM 628 N N . PHE A 1 86 ? 17.386 5.266 -10.246 1.00 88.25 86 PHE A N 1
ATOM 629 C CA . PHE A 1 86 ? 17.474 5.142 -8.795 1.00 88.25 86 PHE A CA 1
ATOM 630 C C . PHE A 1 86 ? 16.198 5.593 -8.063 1.00 88.25 86 PHE A C 1
ATOM 632 O O . PHE A 1 86 ? 15.768 4.923 -7.126 1.00 88.25 86 PHE A O 1
ATOM 639 N N . ALA A 1 87 ? 15.565 6.692 -8.482 1.00 90.19 87 ALA A N 1
ATOM 640 C CA . ALA A 1 87 ? 14.334 7.186 -7.867 1.00 90.19 87 ALA A CA 1
ATOM 641 C C . ALA A 1 87 ? 13.160 6.227 -8.116 1.00 90.19 87 ALA A C 1
ATOM 643 O O . ALA A 1 87 ? 12.405 5.932 -7.189 1.00 90.19 87 ALA A O 1
ATOM 644 N N . VAL A 1 88 ? 13.048 5.683 -9.334 1.00 91.19 88 VAL A N 1
ATOM 645 C CA . VAL A 1 88 ? 12.024 4.683 -9.681 1.00 91.19 88 VAL A CA 1
ATOM 646 C C . VAL A 1 88 ? 12.219 3.409 -8.862 1.00 91.19 88 VAL A C 1
ATOM 648 O O . VAL A 1 88 ? 11.276 2.943 -8.227 1.00 91.19 88 VAL A O 1
ATOM 651 N N . ALA A 1 89 ? 13.446 2.885 -8.810 1.00 91.75 89 ALA A N 1
ATOM 652 C CA . ALA A 1 89 ? 13.769 1.691 -8.035 1.00 91.75 89 ALA A CA 1
ATOM 653 C C . ALA A 1 89 ? 13.509 1.896 -6.535 1.00 91.75 89 ALA A C 1
ATOM 655 O O . ALA A 1 89 ? 12.902 1.042 -5.891 1.00 91.75 89 ALA A O 1
ATOM 656 N N . THR A 1 90 ? 13.915 3.044 -5.987 1.00 94.75 90 THR A N 1
ATOM 657 C CA . THR A 1 90 ? 13.708 3.377 -4.571 1.00 94.75 90 THR A CA 1
ATOM 658 C C . THR A 1 90 ? 12.226 3.511 -4.243 1.00 94.75 90 THR A C 1
ATOM 660 O O . THR A 1 90 ? 11.779 2.968 -3.238 1.00 94.75 90 THR A O 1
ATOM 663 N N . GLY A 1 91 ? 11.442 4.180 -5.093 1.00 95.44 91 GLY A N 1
ATOM 664 C CA . GLY A 1 91 ? 9.995 4.284 -4.915 1.00 95.44 91 GLY A CA 1
ATOM 665 C C . GLY A 1 91 ? 9.311 2.919 -4.990 1.00 95.44 91 GLY A C 1
ATOM 666 O O . GLY A 1 91 ? 8.513 2.578 -4.122 1.00 95.44 91 GLY A O 1
ATOM 667 N N . PHE A 1 92 ? 9.661 2.109 -5.990 1.00 96.19 92 PHE A N 1
ATOM 668 C CA . PHE A 1 92 ? 9.088 0.781 -6.186 1.00 96.19 92 PHE A CA 1
ATOM 669 C C . PHE A 1 92 ? 9.368 -0.143 -4.993 1.00 96.19 92 PHE A C 1
ATOM 671 O O . PHE A 1 92 ? 8.437 -0.669 -4.378 1.00 96.19 92 PHE A O 1
ATOM 678 N N . TRP A 1 93 ? 10.640 -0.305 -4.618 1.00 97.56 93 TRP A N 1
ATOM 679 C CA . TRP A 1 93 ? 11.026 -1.175 -3.506 1.00 97.56 93 TRP A CA 1
ATOM 680 C C . TRP A 1 93 ? 10.615 -0.606 -2.149 1.00 97.56 93 TRP A C 1
ATOM 682 O O . TRP A 1 93 ? 10.202 -1.365 -1.274 1.00 97.56 93 TRP A O 1
ATOM 692 N N . GLY A 1 94 ? 10.653 0.717 -1.987 1.00 97.88 94 GLY A N 1
ATOM 693 C CA . GLY A 1 94 ? 10.157 1.403 -0.797 1.00 97.88 94 GLY A CA 1
ATOM 694 C C . GLY A 1 94 ? 8.673 1.132 -0.559 1.00 97.88 94 GLY A C 1
ATOM 695 O O . GLY A 1 94 ? 8.293 0.731 0.540 1.00 97.88 94 GLY A O 1
ATOM 696 N N . SER A 1 95 ? 7.836 1.253 -1.592 1.00 97.62 95 SER A N 1
ATOM 697 C CA . SER A 1 95 ? 6.413 0.911 -1.508 1.00 97.62 95 SER A CA 1
ATOM 698 C C . SER A 1 95 ? 6.187 -0.559 -1.157 1.00 97.62 95 SER A C 1
ATOM 700 O O . SER A 1 95 ? 5.419 -0.860 -0.23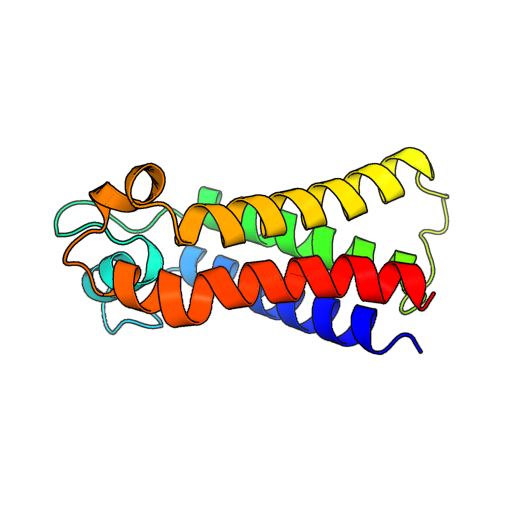9 1.00 97.62 95 SER A O 1
ATOM 702 N N . GLY A 1 96 ? 6.880 -1.480 -1.836 1.00 97.25 96 GLY A N 1
ATOM 703 C CA . GLY A 1 96 ? 6.810 -2.911 -1.526 1.00 97.25 96 GLY A CA 1
ATOM 704 C C . GLY A 1 96 ? 7.186 -3.210 -0.069 1.00 97.25 96 GLY A C 1
ATOM 705 O O . GLY A 1 96 ? 6.487 -3.962 0.613 1.00 97.25 96 GLY A O 1
ATOM 706 N N . ALA A 1 97 ? 8.232 -2.557 0.445 1.00 97.81 97 ALA A N 1
ATOM 707 C CA . ALA A 1 97 ? 8.663 -2.682 1.833 1.00 97.81 97 ALA A CA 1
ATOM 708 C C . ALA A 1 97 ? 7.617 -2.148 2.822 1.00 97.81 97 ALA A C 1
ATOM 710 O O . ALA A 1 97 ? 7.338 -2.812 3.819 1.00 97.81 97 ALA A O 1
ATOM 711 N N . VAL A 1 98 ? 6.985 -1.001 2.547 1.00 97.69 98 VAL A N 1
ATOM 712 C CA . VAL A 1 98 ? 5.893 -0.466 3.382 1.00 97.69 98 VAL A CA 1
ATOM 713 C C . VAL A 1 98 ? 4.742 -1.469 3.482 1.00 97.69 98 VAL A C 1
ATOM 715 O O . VAL A 1 98 ? 4.258 -1.733 4.585 1.00 97.69 98 VAL A O 1
ATOM 718 N N . PHE A 1 99 ? 4.333 -2.081 2.367 1.00 97.81 99 PHE A N 1
ATOM 719 C CA . PHE A 1 99 ? 3.293 -3.113 2.372 1.00 97.81 99 PHE A CA 1
ATOM 720 C C . PHE A 1 99 ? 3.714 -4.378 3.123 1.00 97.81 99 PHE A C 1
ATOM 722 O O . PHE A 1 99 ? 2.922 -4.903 3.908 1.00 97.81 99 PHE A O 1
ATOM 729 N N . ALA A 1 100 ? 4.954 -4.840 2.947 1.00 97.69 100 ALA A N 1
ATOM 730 C CA . ALA A 1 100 ? 5.481 -5.996 3.668 1.00 97.69 100 ALA A CA 1
ATOM 731 C C . ALA A 1 100 ? 5.494 -5.745 5.182 1.00 97.69 100 ALA A C 1
ATOM 733 O O . ALA A 1 100 ? 4.920 -6.519 5.949 1.00 97.69 100 ALA A O 1
ATOM 734 N N . LEU A 1 101 ? 6.073 -4.620 5.611 1.00 96.88 101 LEU A N 1
ATOM 735 C CA . LEU A 1 101 ? 6.127 -4.214 7.013 1.00 96.88 101 LEU A CA 1
ATOM 736 C C . LEU A 1 101 ? 4.722 -4.074 7.597 1.00 96.88 101 LEU A C 1
ATOM 738 O O . LEU A 1 101 ? 4.448 -4.610 8.671 1.00 96.88 101 LEU A O 1
ATOM 742 N N . ARG A 1 102 ? 3.800 -3.415 6.884 1.00 95.44 102 ARG A N 1
ATOM 743 C CA . ARG A 1 102 ? 2.422 -3.252 7.353 1.00 95.44 102 ARG A CA 1
ATOM 744 C C . ARG A 1 102 ? 1.687 -4.586 7.454 1.00 95.44 102 ARG A C 1
ATOM 746 O O . ARG A 1 102 ? 0.967 -4.794 8.433 1.00 95.44 102 ARG A O 1
ATOM 753 N N . GLY A 1 103 ? 1.863 -5.476 6.481 1.00 94.38 103 GLY A N 1
ATOM 754 C CA . GLY A 1 103 ? 1.284 -6.816 6.482 1.00 94.38 103 GLY A CA 1
ATOM 755 C C . GLY A 1 103 ? 1.792 -7.663 7.649 1.00 94.38 103 GLY A C 1
ATOM 756 O O . GLY A 1 103 ? 0.997 -8.213 8.404 1.00 94.38 103 GLY A O 1
ATOM 757 N N . LEU A 1 104 ? 3.106 -7.694 7.877 1.00 94.69 104 LEU A N 1
ATOM 758 C CA . LEU A 1 104 ? 3.711 -8.430 8.992 1.00 94.69 104 LEU A CA 1
ATOM 759 C C . LEU A 1 104 ? 3.298 -7.857 10.354 1.00 94.69 104 LEU A C 1
ATOM 761 O O . LEU A 1 104 ? 2.913 -8.603 11.257 1.00 94.69 104 LEU A O 1
ATOM 765 N N . ALA A 1 105 ? 3.302 -6.528 10.492 1.00 91.44 105 ALA A N 1
ATOM 766 C CA . ALA A 1 105 ? 2.906 -5.849 11.722 1.00 91.44 105 ALA A CA 1
ATOM 767 C C . ALA A 1 105 ? 1.472 -6.197 12.148 1.00 91.44 105 ALA A C 1
ATOM 769 O O . ALA A 1 105 ? 1.180 -6.229 13.341 1.00 91.44 105 ALA A O 1
ATOM 770 N N . GLY A 1 106 ? 0.585 -6.504 11.198 1.00 87.75 106 GLY A N 1
ATOM 771 C CA . GLY A 1 106 ? -0.807 -6.861 11.458 1.00 87.75 106 GLY A CA 1
ATOM 772 C C . GLY A 1 106 ? -1.027 -8.140 12.268 1.00 87.75 106 GLY A C 1
ATOM 773 O O . GLY A 1 106 ? -2.098 -8.318 12.852 1.00 87.75 106 GLY A O 1
ATOM 774 N N . PHE A 1 107 ? -0.014 -9.002 12.358 1.00 88.38 107 PHE A N 1
ATOM 775 C CA . PHE A 1 107 ? -0.031 -10.206 13.192 1.00 88.38 107 PHE A CA 1
ATOM 776 C C . PHE A 1 107 ? 0.600 -9.985 14.574 1.00 88.38 107 PHE A C 1
ATOM 778 O O . PHE A 1 107 ? 0.478 -10.843 15.450 1.00 88.38 107 PHE A O 1
ATOM 785 N N . SER A 1 108 ? 1.230 -8.828 14.798 1.00 88.00 108 SER A N 1
ATOM 786 C CA . SER A 1 108 ? 1.829 -8.467 16.079 1.00 88.00 108 SER A CA 1
ATOM 787 C C . SER A 1 108 ? 0.790 -7.885 17.035 1.00 88.00 108 SER A C 1
ATOM 789 O O . SER A 1 108 ? 0.184 -6.839 16.778 1.00 88.00 108 SER A O 1
ATOM 791 N N . ARG A 1 109 ? 0.628 -8.534 18.195 1.00 81.44 109 ARG A N 1
ATOM 792 C CA . ARG A 1 109 ? -0.225 -8.025 19.281 1.00 81.44 109 ARG A CA 1
ATOM 793 C C . ARG A 1 109 ? 0.304 -6.720 19.876 1.00 81.44 109 ARG A C 1
ATOM 795 O O . ARG A 1 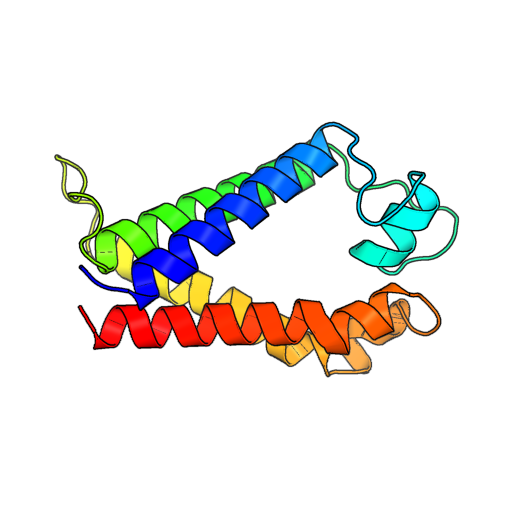109 ? -0.496 -5.919 20.338 1.00 81.44 109 ARG A O 1
ATOM 802 N N . THR A 1 110 ? 1.613 -6.485 19.832 1.00 86.44 110 THR A N 1
ATOM 803 C CA . THR A 1 110 ? 2.226 -5.258 20.363 1.00 86.44 110 THR A CA 1
ATOM 804 C C . THR A 1 110 ? 1.854 -4.037 19.524 1.00 86.44 110 THR A C 1
ATOM 806 O O . THR A 1 110 ? 1.591 -2.974 20.072 1.00 86.44 110 THR A O 1
ATOM 809 N N . VAL A 1 111 ? 1.773 -4.188 18.196 1.00 84.56 111 VAL A N 1
ATOM 810 C CA . VAL A 1 111 ? 1.477 -3.069 17.284 1.00 84.56 111 VAL A CA 1
ATOM 811 C C . VAL A 1 111 ? -0.017 -2.745 17.253 1.00 84.56 111 VAL A C 1
ATOM 813 O O . VAL A 1 111 ? -0.401 -1.578 17.294 1.00 84.56 111 VAL A O 1
ATOM 816 N N . PHE A 1 112 ? -0.875 -3.769 17.205 1.00 84.62 112 PHE A N 1
ATOM 817 C CA . PHE A 1 112 ? -2.327 -3.590 17.081 1.00 84.62 112 PHE A CA 1
ATOM 818 C C . PHE A 1 112 ? -3.104 -3.817 18.376 1.00 84.62 112 PHE A C 1
ATOM 820 O O . PHE A 1 112 ? -4.331 -3.853 18.345 1.00 84.62 112 PHE A O 1
ATOM 827 N N . GLY A 1 113 ? -2.431 -3.922 19.524 1.00 81.94 113 GLY A N 1
ATOM 828 C CA . GLY A 1 113 ? -3.075 -4.154 20.820 1.00 81.94 113 GLY A CA 1
ATOM 829 C C . GLY A 1 113 ? -4.178 -3.143 21.150 1.00 81.94 113 GLY A C 1
ATOM 830 O O . GLY A 1 113 ? -5.190 -3.526 21.727 1.00 81.94 113 GLY A O 1
ATOM 831 N N . TYR A 1 114 ? -4.046 -1.894 20.686 1.00 84.50 114 TYR A N 1
ATOM 832 C CA . TYR A 1 114 ? -5.067 -0.851 20.855 1.00 84.50 114 TYR A CA 1
ATOM 833 C C . TYR A 1 114 ? -6.420 -1.195 20.213 1.00 84.50 114 TYR A C 1
ATOM 835 O O . TYR A 1 114 ? -7.441 -0.662 20.633 1.00 84.50 114 TYR A O 1
ATOM 843 N N . ALA A 1 115 ? -6.428 -2.054 19.192 1.00 84.94 115 ALA A N 1
ATOM 844 C CA . ALA A 1 115 ? -7.629 -2.445 18.468 1.00 84.94 115 ALA A CA 1
ATOM 845 C C . ALA A 1 115 ? -8.246 -3.749 18.991 1.00 84.94 115 ALA A C 1
ATOM 847 O O . ALA A 1 115 ? -9.198 -4.265 18.396 1.00 84.94 115 ALA A O 1
ATOM 848 N N . ALA A 1 116 ? -7.713 -4.316 20.078 1.00 84.44 116 ALA A N 1
ATOM 849 C CA . ALA A 1 116 ? -8.272 -5.508 20.700 1.00 84.44 116 ALA A CA 1
ATOM 850 C C . ALA A 1 116 ? -9.751 -5.291 21.070 1.00 84.44 116 ALA A C 1
ATOM 852 O O . ALA A 1 116 ? -10.117 -4.274 21.646 1.00 84.44 116 ALA A O 1
ATOM 853 N N . GLY A 1 117 ? -10.607 -6.248 20.704 1.00 84.62 117 GLY A N 1
ATOM 854 C CA . GLY A 1 117 ? -12.056 -6.159 20.920 1.00 84.62 117 GLY A CA 1
ATOM 855 C C . GLY A 1 117 ? -12.838 -5.417 19.828 1.00 84.62 117 GLY A C 1
ATOM 856 O O . GLY A 1 117 ? -14.059 -5.514 19.809 1.00 84.62 117 GLY A O 1
ATOM 857 N N . THR A 1 118 ? -12.173 -4.750 18.878 1.00 88.56 118 THR A N 1
ATOM 858 C CA . THR A 1 118 ? -12.851 -4.084 17.751 1.00 88.56 118 THR A CA 1
ATOM 859 C C . THR A 1 118 ? -13.003 -5.010 16.532 1.00 88.56 118 THR A C 1
ATOM 861 O O . THR A 1 118 ? -12.170 -5.904 16.321 1.00 88.56 118 THR A O 1
ATOM 864 N N . PRO A 1 119 ? -14.011 -4.784 15.663 1.00 89.75 119 PRO A N 1
ATOM 865 C CA . PRO A 1 119 ? -14.141 -5.490 14.386 1.00 89.75 119 PRO A CA 1
ATOM 866 C C . PRO A 1 119 ? -12.884 -5.401 13.509 1.00 89.75 119 PRO A C 1
ATOM 868 O O . PRO A 1 119 ? -12.537 -6.372 12.828 1.00 89.75 119 PRO A O 1
ATOM 871 N N . PHE A 1 120 ? -12.170 -4.270 13.560 1.00 90.31 120 PHE A N 1
ATOM 872 C CA . PHE A 1 120 ? -10.911 -4.074 12.848 1.00 90.31 120 PHE A CA 1
ATOM 873 C C . PHE A 1 120 ? -9.883 -5.153 13.168 1.00 90.31 120 PHE A C 1
ATOM 875 O O . PHE A 1 120 ? -9.242 -5.629 12.246 1.00 90.31 120 PHE A O 1
ATOM 882 N N . MET A 1 121 ? -9.717 -5.596 14.419 1.00 89.56 121 MET A N 1
ATOM 883 C CA . MET A 1 121 ? -8.689 -6.598 14.743 1.00 89.56 121 MET A CA 1
ATOM 884 C C . MET A 1 121 ? -8.897 -7.899 13.956 1.00 89.56 121 MET A C 1
ATOM 886 O O . MET A 1 121 ? -7.950 -8.486 13.424 1.00 89.56 121 MET A O 1
ATOM 890 N N . ARG A 1 122 ? -10.155 -8.336 13.840 1.00 91.00 122 ARG A N 1
ATOM 891 C CA . ARG A 1 122 ? -10.517 -9.522 13.060 1.00 91.00 122 ARG A CA 1
ATOM 892 C C . ARG A 1 122 ? -10.303 -9.283 11.566 1.00 91.00 122 ARG A C 1
ATOM 894 O O . ARG A 1 122 ? -9.671 -10.110 10.913 1.00 91.00 122 ARG A O 1
ATOM 901 N N . LEU A 1 123 ? -10.783 -8.156 11.036 1.00 92.00 123 LEU A N 1
ATOM 902 C CA . LEU A 1 123 ? -10.620 -7.799 9.619 1.00 92.00 123 LEU A CA 1
ATOM 903 C C . LEU A 1 123 ? -9.147 -7.621 9.232 1.00 92.00 123 LEU A C 1
ATOM 905 O O . LEU A 1 123 ? -8.719 -8.076 8.177 1.00 92.00 123 LEU A O 1
ATOM 909 N N . ASN A 1 124 ? -8.351 -7.033 10.116 1.00 92.38 124 ASN A N 1
ATOM 910 C CA . ASN A 1 124 ? -6.933 -6.803 9.922 1.00 92.38 124 ASN A CA 1
ATOM 911 C C . ASN A 1 124 ? -6.170 -8.120 9.792 1.00 92.38 124 ASN A C 1
ATOM 913 O O . ASN A 1 124 ? -5.347 -8.245 8.891 1.00 92.38 124 ASN A O 1
ATOM 917 N N . ARG A 1 125 ? -6.462 -9.120 10.632 1.00 91.50 125 ARG A N 1
ATOM 918 C CA . ARG A 1 125 ? -5.808 -10.437 10.554 1.00 91.50 125 ARG A CA 1
ATOM 919 C C . ARG A 1 125 ? -6.276 -11.279 9.367 1.00 91.50 125 ARG A C 1
ATOM 921 O O . ARG A 1 125 ? -5.469 -12.023 8.825 1.00 91.50 125 ARG A O 1
ATOM 928 N N . LEU A 1 126 ? -7.553 -11.188 8.991 1.00 93.75 126 LEU A N 1
ATOM 929 C CA . LEU A 1 126 ? -8.143 -12.049 7.957 1.00 93.75 126 LEU A CA 1
ATOM 930 C C . LEU A 1 126 ? -8.053 -11.477 6.540 1.00 93.75 126 LEU A C 1
ATOM 932 O O . LEU A 1 126 ? -7.971 -12.247 5.591 1.00 93.75 126 LEU A O 1
ATOM 936 N N . PHE A 1 127 ? -8.076 -10.152 6.391 1.00 93.88 127 PHE A N 1
ATOM 937 C CA . PHE A 1 127 ? -8.179 -9.501 5.085 1.00 93.88 127 PHE A CA 1
ATOM 938 C C . PHE A 1 127 ? -7.097 -8.447 4.873 1.00 93.88 127 PHE A C 1
ATOM 940 O O . PHE A 1 127 ? -6.339 -8.560 3.916 1.00 93.88 127 PHE A O 1
ATOM 947 N N . TYR A 1 128 ? -6.968 -7.449 5.757 1.00 93.56 128 TYR A N 1
ATOM 948 C CA . TYR A 1 128 ? -6.090 -6.306 5.463 1.00 93.56 128 TYR A CA 1
ATOM 949 C C . TYR A 1 128 ? -4.607 -6.687 5.451 1.00 93.56 128 TYR A C 1
ATOM 951 O O . TYR A 1 128 ? -3.888 -6.331 4.524 1.00 93.56 128 TYR A O 1
ATOM 959 N N . SER A 1 129 ? -4.144 -7.446 6.445 1.00 95.19 129 SER A N 1
ATOM 960 C CA . SER A 1 129 ? -2.733 -7.843 6.534 1.00 95.19 129 SER A CA 1
ATOM 961 C C . SER A 1 129 ? -2.348 -8.861 5.458 1.00 95.19 129 SER A C 1
ATOM 963 O O . SER A 1 129 ? -1.329 -8.641 4.802 1.00 95.19 129 SER A O 1
ATOM 965 N N . PRO A 1 130 ? -3.157 -9.910 5.190 1.00 97.06 130 PRO A N 1
ATOM 966 C CA . PRO A 1 130 ? -2.939 -10.777 4.034 1.00 97.06 130 PRO A CA 1
ATOM 967 C C . PRO A 1 130 ? -2.928 -10.020 2.703 1.00 97.06 130 PRO A C 1
ATOM 969 O O . PRO A 1 130 ? -2.067 -10.294 1.875 1.00 97.06 130 PRO A O 1
ATOM 972 N N . LEU A 1 131 ? -3.813 -9.034 2.509 1.00 96.75 131 LEU A N 1
ATOM 973 C CA . LEU A 1 131 ? -3.817 -8.203 1.304 1.00 96.75 131 LEU A CA 1
ATOM 974 C C . LEU A 1 131 ? -2.518 -7.398 1.170 1.00 96.75 131 LEU A C 1
ATOM 976 O O . LEU A 1 131 ? -1.923 -7.395 0.098 1.00 96.75 131 LEU A O 1
ATOM 980 N N . CYS A 1 132 ? -2.037 -6.761 2.243 1.00 97.56 132 CYS A N 1
ATOM 981 C CA . CYS A 1 132 ? -0.755 -6.052 2.215 1.00 97.56 132 CYS A CA 1
ATOM 982 C C . CYS A 1 132 ? 0.415 -6.988 1.865 1.00 97.56 132 CYS A C 1
ATOM 984 O O . CYS A 1 132 ? 1.257 -6.628 1.046 1.00 97.56 132 CYS A O 1
ATOM 986 N N . LEU A 1 133 ? 0.452 -8.199 2.429 1.00 97.75 133 LEU A N 1
ATOM 987 C CA . LEU A 1 133 ? 1.475 -9.193 2.086 1.00 97.75 133 LEU A CA 1
ATOM 988 C C . LEU A 1 133 ? 1.358 -9.671 0.634 1.00 97.75 133 LEU A C 1
ATOM 990 O O . LEU A 1 133 ? 2.375 -9.810 -0.039 1.00 97.75 133 LEU A O 1
ATOM 994 N N . ALA A 1 134 ? 0.138 -9.881 0.137 1.00 98.00 134 ALA A N 1
ATOM 995 C CA . ALA A 1 134 ? -0.106 -10.259 -1.251 1.00 98.00 134 ALA A CA 1
ATOM 996 C C . ALA A 1 134 ? 0.336 -9.158 -2.225 1.00 98.00 134 ALA A C 1
ATOM 998 O O . ALA A 1 134 ? 0.965 -9.460 -3.235 1.00 98.00 134 ALA A O 1
ATOM 999 N N . ILE A 1 135 ? 0.081 -7.885 -1.900 1.00 98.00 135 ILE A N 1
ATOM 1000 C CA . ILE A 1 135 ? 0.588 -6.742 -2.669 1.00 98.00 135 ILE A CA 1
ATOM 1001 C C . ILE A 1 135 ? 2.119 -6.762 -2.669 1.00 98.00 135 ILE A C 1
ATOM 1003 O O . ILE A 1 135 ? 2.712 -6.723 -3.741 1.00 98.00 135 ILE A O 1
ATOM 1007 N N . ALA A 1 136 ? 2.767 -6.895 -1.507 1.00 98.12 136 ALA A N 1
ATOM 1008 C CA . ALA A 1 136 ? 4.228 -6.949 -1.416 1.00 98.12 136 ALA A CA 1
ATOM 1009 C C . ALA A 1 136 ? 4.837 -8.114 -2.222 1.00 98.12 136 ALA A C 1
ATOM 1011 O O . ALA A 1 136 ? 5.824 -7.927 -2.932 1.00 98.12 136 ALA A O 1
ATOM 1012 N N . ALA A 1 137 ? 4.227 -9.300 -2.177 1.00 98.06 137 ALA A N 1
ATOM 1013 C CA . ALA A 1 137 ? 4.620 -10.427 -3.022 1.00 98.06 137 ALA A CA 1
ATOM 1014 C C . ALA A 1 137 ? 4.414 -10.117 -4.515 1.00 98.06 137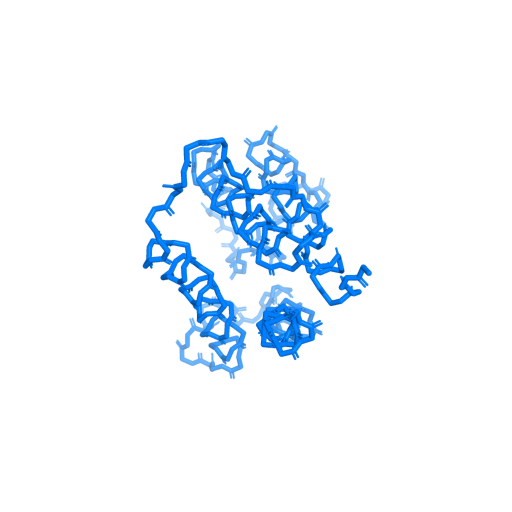 ALA A C 1
ATOM 1016 O O . ALA A 1 137 ? 5.257 -10.458 -5.341 1.00 98.06 137 ALA A O 1
ATOM 1017 N N . GLY A 1 138 ? 3.333 -9.413 -4.855 1.00 97.38 138 GLY A N 1
ATOM 1018 C CA . GLY A 1 138 ? 3.054 -8.933 -6.202 1.00 97.38 138 GLY A CA 1
ATOM 1019 C C . GLY A 1 138 ? 4.107 -7.957 -6.733 1.00 97.38 138 GLY A C 1
ATOM 1020 O O . GLY A 1 138 ? 4.432 -8.033 -7.911 1.00 97.38 138 GLY A O 1
ATOM 1021 N N . TYR A 1 139 ? 4.701 -7.104 -5.888 1.00 97.62 139 TYR A N 1
ATOM 1022 C CA . TYR A 1 139 ? 5.856 -6.272 -6.269 1.00 97.62 139 TYR A CA 1
ATOM 1023 C C . TYR A 1 139 ? 7.047 -7.138 -6.696 1.00 97.62 139 TYR A C 1
ATOM 1025 O O . TYR A 1 139 ? 7.623 -6.921 -7.759 1.00 97.62 139 TYR A O 1
ATOM 1033 N N . VAL A 1 140 ? 7.390 -8.156 -5.902 1.00 97.56 140 VAL A N 1
ATOM 1034 C CA . VAL A 1 140 ? 8.487 -9.080 -6.230 1.00 97.56 140 VAL A CA 1
ATOM 1035 C C . VAL A 1 140 ? 8.188 -9.833 -7.528 1.00 97.56 140 VAL A C 1
ATOM 1037 O O . VAL A 1 140 ? 9.028 -9.876 -8.421 1.00 97.56 140 VAL A O 1
ATOM 1040 N N . ALA A 1 141 ? 6.980 -10.381 -7.667 1.00 96.88 141 ALA A N 1
ATOM 1041 C CA . ALA A 1 141 ? 6.571 -11.118 -8.860 1.00 96.88 141 ALA A CA 1
ATOM 1042 C C . ALA A 1 141 ? 6.544 -10.234 -10.116 1.00 96.88 141 ALA A C 1
ATOM 1044 O O . ALA A 1 141 ? 6.988 -10.667 -11.176 1.00 96.88 141 ALA A O 1
ATOM 1045 N N . ALA A 1 142 ? 6.071 -8.989 -9.999 1.00 94.75 142 ALA A N 1
ATOM 1046 C CA . ALA A 1 142 ? 6.088 -8.021 -11.088 1.00 94.75 142 ALA A CA 1
ATOM 1047 C C . ALA A 1 142 ? 7.518 -7.708 -11.537 1.00 94.75 142 ALA A C 1
ATOM 1049 O O . ALA A 1 142 ? 7.766 -7.676 -12.735 1.00 94.75 142 ALA A O 1
ATOM 1050 N N . TYR A 1 143 ? 8.457 -7.539 -10.604 1.00 94.00 143 TYR A N 1
ATOM 1051 C CA . TYR A 1 143 ? 9.858 -7.281 -10.935 1.00 94.00 143 TYR A CA 1
ATOM 1052 C C . TYR A 1 143 ? 10.549 -8.484 -11.592 1.00 94.00 143 TYR A C 1
ATOM 1054 O O . TYR A 1 143 ? 11.307 -8.310 -12.533 1.00 94.00 143 TYR A O 1
ATOM 1062 N N . LEU A 1 144 ? 10.287 -9.707 -11.118 1.00 93.44 144 LEU A N 1
ATOM 1063 C CA . LEU A 1 144 ? 10.911 -10.923 -11.662 1.00 93.44 144 LEU A CA 1
ATOM 1064 C C . LEU A 1 144 ? 10.343 -11.354 -13.024 1.00 93.44 144 LEU A C 1
ATOM 1066 O O . LEU A 1 144 ? 10.988 -12.119 -13.734 1.00 93.44 144 LEU A O 1
ATOM 1070 N N . ALA A 1 145 ? 9.121 -10.929 -13.350 1.00 88.06 145 ALA A N 1
ATOM 1071 C CA . ALA A 1 145 ? 8.429 -11.272 -14.593 1.00 88.06 145 ALA A CA 1
ATOM 1072 C C . ALA A 1 145 ? 8.510 -10.177 -15.676 1.00 88.06 145 ALA A C 1
ATOM 1074 O O . ALA A 1 145 ? 7.882 -10.332 -16.727 1.00 88.06 145 ALA A O 1
ATOM 1075 N N . GLY A 1 146 ? 9.191 -9.061 -15.393 1.00 70.56 146 GLY A N 1
ATOM 1076 C CA . GLY A 1 146 ? 9.510 -7.992 -16.347 1.00 70.56 146 GLY A CA 1
ATOM 1077 C C . GLY A 1 146 ? 10.920 -8.155 -16.889 1.00 70.56 146 GLY A C 1
ATOM 1078 O O . GLY A 1 146 ? 11.103 -7.831 -18.081 1.00 70.56 146 GLY A O 1
#

Sequence (146 aa):
MNPWALAVTIVLAALSALHLYWGLGGRWPGHDEHSMVERVVGRTQGMKAPGFWPAFFVAAALAVSAVLVAVVGGLVPGPDQPLPAFAVATGFWGSGAVFALRGLAGFSRTVFGYAAGTPFMRLNRLFYSPLCLAIAAGYVAAYLAG

Solvent-accessible surface area (backbone atoms only — not comparable to full-atom values): 7473 Å² total; per-residue (Å²): 129,36,66,42,14,51,54,42,24,53,52,28,43,52,53,15,52,50,28,41,40,40,27,74,70,49,29,78,95,28,90,41,66,65,52,17,29,21,50,74,73,15,51,77,90,86,74,74,70,73,52,41,66,64,24,41,54,52,16,51,51,30,42,54,49,17,50,43,36,24,40,67,16,65,74,41,82,70,64,96,68,76,68,58,67,66,58,55,52,48,52,43,54,49,50,30,48,53,26,37,52,53,15,59,44,47,75,3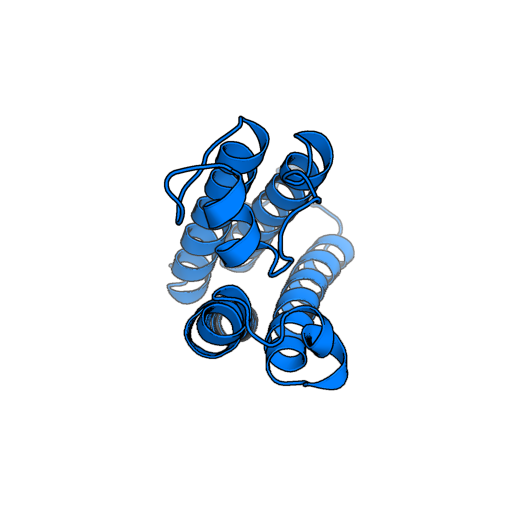6,62,84,76,48,50,82,15,66,95,32,63,12,48,58,43,30,56,72,46,52,16,52,48,26,36,50,48,23,50,28,48,54,48,16,62,75,66,89

Secondary structure (DSSP, 8-state):
--HHHHHHHHHHHHHHHHHHHHHTT--TTSSSHHHHHHHHT---SSPPPP-HHHHHHHHHHHHHHHHHHHHHTTSSPPPSS---HHHHHHHHHHHHHHHHHHHHHTT-HHHHGGGTTSHHHHHIIIIIHHHHHHHHHHHHHHHHT-

Mean predicted aligned error: 4.71 Å